Protein 6MAP (pdb70)

Nearest PDB structures (foldseek):
  5lne-assembly2_B  TM=9.848E-01  e=2.081E-30  Escherichia coli
  6aro-assembly2_B  TM=9.997E-01  e=7.967E-30  Escherichia coli UTI89
  6arn-assembly1_A  TM=9.936E-01  e=3.396E-29  Escherichia coli UTI89
  6aox-assembly1_A  TM=9.928E-01  e=3.091E-27  Escherichia coli UTI89
  4css-assembly1_A  TM=9.173E-01  e=1.723E-18  Escherichia coli K-12

Radius of gyration: 15.9 Å; Cα contacts (8 Å, |Δi|>4): 421; chains: 1; bounding box: 47×29×43 Å

Solvent-accessible surface area: 7370 Å² total; per-residue (Å²): 32,15,0,23,22,94,64,43,96,80,22,35,50,35,95,30,38,0,104,3,106,14,92,87,77,1,96,89,88,74,66,5,80,1,40,0,24,129,28,0,21,0,27,1,64,139,9,71,119,136,28,21,4,50,0,15,0,42,108,45,0,36,17,7,68,86,9,152,73,19,133,14,41,0,59,0,28,122,66,80,30,96,8,65,4,94,76,80,12,44,76,17,66,2,0,71,108,105,68,61,74,0,32,0,66,0,76,0,50,21,65,113,82,78,11,0,122,59,54,38,32,0,0,96,0,59,2,70,12,56,13,77,89,85,81,3,81,60,101,109,3,25,0,19,0,16,0,84,41,49,0,59,32,108

Secondary structure (DSSP, 8-state):
-EEEETT-S-BSSEEEEEEE---SB--TTPPEEEEGGGTEEEE-SS-TTTT-EEEEE-TT-EE-GGGTT-EEEEEETTEEEEES-SS----EEE--SS-EE--EEEEEE----EEE-TTSEEEEEEEEEE-SSTT---EEEEEEEEESS-EE--

Structure (mmCIF, N/CA/C/O backbone):
data_6MAP
#
_entry.id   6MAP
#
_cell.length_a   57.118
_cell.length_b   57.118
_cell.length_c   121.292
_cell.angle_alpha   90.00
_cell.angle_beta   90.00
_cell.angle_gamma   90.00
#
_symmetry.space_group_name_H-M   'P 43 21 2'
#
loop_
_entity.id
_entity.type
_entity.pdbx_description
1 polymer 'Fimbrial adhesin FmlD'
2 non-polymer 'SULFATE ION'
3 non-polymer "2'-(beta-D-galactopyranosyloxy)-5-nitro[1,1'-biphenyl]-3-carboxylic acid"
4 non-polymer GLYCEROL
5 water water
#
loop_
_atom_site.group_PDB
_atom_site.id
_atom_site.type_symbol
_atom_site.label_atom_id
_atom_site.label_alt_id
_atom_site.label_comp_id
_atom_site.label_asym_id
_atom_site.label_entity_id
_atom_site.label_seq_id
_atom_site.pdbx_PDB_ins_code
_atom_site.Cartn_x
_atom_site.Cartn_y
_atom_site.Cartn_z
_atom_site.occupancy
_atom_site.B_iso_or_equiv
_atom_site.auth_seq_id
_atom_site.auth_comp_id
_atom_site.auth_asym_id
_atom_site.auth_atom_id
_atom_site.pdbx_PDB_model_num
ATOM 1 N N . PHE A 1 1 ? 28.377 2.537 -26.720 1.00 8.36 1 PHE B N 1
ATOM 2 C CA . PHE A 1 1 ? 27.209 1.764 -26.299 1.00 7.75 1 PHE B CA 1
ATOM 3 C C . PHE A 1 1 ? 26.333 2.646 -25.429 1.00 7.13 1 PHE B C 1
ATOM 4 O O . PHE A 1 1 ? 26.852 3.361 -24.579 1.00 8.46 1 PHE B O 1
ATOM 12 N N . SER A 1 2 ? 25.025 2.600 -25.640 1.00 7.44 2 SER B N 1
ATOM 13 C CA . SER A 1 2 ? 24.109 3.449 -24.882 1.00 7.87 2 SER B CA 1
ATOM 14 C C . SER A 1 2 ? 22.779 2.771 -24.681 1.00 6.50 2 SER B C 1
ATOM 15 O O . SER A 1 2 ? 22.387 1.909 -25.462 1.00 6.93 2 SER B O 1
ATOM 18 N N . CYS A 1 3 ? 22.063 3.225 -23.654 1.00 6.91 3 CYS B N 1
ATOM 19 C CA . CYS A 1 3 ? 20.710 2.768 -23.390 1.00 7.53 3 CYS B CA 1
ATOM 20 C C . CYS A 1 3 ? 19.828 3.963 -23.083 1.00 6.69 3 CYS B C 1
ATOM 21 O O . CYS A 1 3 ? 20.322 5.054 -22.786 1.00 7.58 3 CYS B O 1
ATOM 24 N N . ASN A 1 4 ? 18.525 3.751 -23.112 1.00 7.12 4 ASN B N 1
ATOM 25 C CA . ASN A 1 4 ? 17.616 4.710 -22.525 1.00 7.06 4 ASN B CA 1
ATOM 26 C C . ASN A 1 4 ? 16.464 3.994 -21.855 1.00 7.64 4 ASN B C 1
ATOM 27 O O . ASN A 1 4 ? 16.268 2.776 -22.025 1.00 7.14 4 ASN B O 1
ATOM 32 N N . VAL A 1 5 ? 15.728 4.767 -21.066 1.00 7.23 5 VAL B N 1
ATOM 33 C CA . VAL A 1 5 ? 14.600 4.272 -20.298 1.00 7.33 5 VAL B CA 1
ATOM 34 C C . VAL A 1 5 ? 13.369 5.034 -20.744 1.00 7.57 5 VAL B C 1
ATOM 35 O O . VAL A 1 5 ? 13.334 6.270 -20.681 1.00 7.17 5 VAL B O 1
ATOM 39 N N . ASP A 1 6 ? 12.381 4.302 -21.235 1.00 7.74 6 ASP B N 1
ATOM 40 C CA . ASP A 1 6 ? 11.167 4.903 -21.768 1.00 8.16 6 ASP B CA 1
ATOM 41 C C . ASP A 1 6 ? 11.474 5.991 -22.805 1.00 8.02 6 ASP B C 1
ATOM 42 O O . ASP A 1 6 ? 10.720 6.959 -22.944 1.00 8.89 6 ASP B O 1
ATOM 47 N N . GLY A 1 7 ? 12.564 5.815 -23.550 1.00 8.65 7 GLY B N 1
ATOM 48 C CA . GLY A 1 7 ? 12.917 6.746 -24.608 1.00 8.59 7 GLY B CA 1
ATOM 49 C C . GLY A 1 7 ? 13.472 8.078 -24.142 1.00 8.90 7 GLY B C 1
ATOM 50 O O . GLY A 1 7 ? 13.393 9.070 -24.872 1.00 10.01 7 GLY B O 1
ATOM 51 N N . GLY A 1 8 ? 14.050 8.109 -22.944 1.00 7.83 8 GLY B N 1
ATOM 52 C CA . GLY A 1 8 ? 14.603 9.330 -22.388 1.00 8.10 8 GLY B CA 1
ATOM 53 C C . GLY A 1 8 ? 16.033 9.573 -22.840 1.00 7.43 8 GLY B C 1
ATOM 54 O O . GLY A 1 8 ? 16.447 9.151 -23.919 1.00 8.15 8 GLY B O 1
ATOM 55 N N . SER A 1 9 ? 16.798 10.251 -21.999 1.00 8.34 9 SER B N 1
ATOM 56 C CA . SER A 1 9 ? 18.186 10.563 -22.311 1.00 8.07 9 SER B CA 1
ATOM 57 C C . SER A 1 9 ? 19.041 9.306 -22.418 1.00 7.69 9 SER B C 1
ATOM 58 O O . SER A 1 9 ? 18.735 8.260 -21.832 1.00 8.30 9 SER B O 1
ATOM 61 N N . SER A 1 10 ? 20.117 9.420 -23.181 1.00 7.59 10 SER B N 1
ATOM 62 C CA . SER A 1 10 ? 21.021 8.299 -23.371 1.00 8.49 10 SER B CA 1
ATOM 63 C C . SER A 1 10 ? 21.895 8.079 -22.146 1.00 9.06 10 SER B C 1
ATOM 64 O O . SER A 1 10 ? 22.311 9.029 -21.475 1.00 12.11 10 SER B O 1
ATOM 67 N N . ILE A 1 11 ? 22.165 6.812 -21.858 1.00 7.25 11 ILE B N 1
ATOM 68 C CA . ILE A 1 11 ? 22.853 6.395 -20.652 1.00 8.37 11 ILE B CA 1
ATOM 69 C C . ILE A 1 11 ? 23.999 5.478 -21.048 1.00 8.29 11 ILE B C 1
ATOM 70 O O . ILE A 1 11 ? 23.782 4.453 -21.697 1.00 8.07 11 ILE B O 1
ATOM 75 N N . GLY A 1 12 ? 25.213 5.831 -20.644 1.00 8.66 12 GLY B N 1
ATOM 76 C CA . GLY A 1 12 ? 26.381 5.049 -21.005 1.00 10.49 12 GLY B CA 1
ATOM 77 C C . GLY A 1 12 ? 26.992 4.307 -19.828 1.00 9.15 12 GLY B C 1
ATOM 78 O O . GLY A 1 12 ? 27.869 3.464 -20.022 1.00 9.42 12 GLY B O 1
ATOM 79 N N . ALA A 1 13 ? 26.534 4.621 -18.615 1.00 8.93 13 ALA B N 1
ATOM 80 C CA . ALA A 1 13 ? 27.029 4.001 -17.396 1.00 8.30 13 ALA B CA 1
ATOM 81 C C . ALA A 1 13 ? 26.229 4.573 -16.256 1.00 8.82 13 ALA B C 1
ATOM 82 O O . ALA A 1 13 ? 25.500 5.542 -16.434 1.00 9.57 13 ALA B O 1
ATOM 84 N N . GLY A 1 14 ? 26.374 3.979 -15.083 1.00 8.06 14 GLY B N 1
ATOM 85 C CA . GLY A 1 14 ? 25.813 4.569 -13.884 1.00 8.51 14 GLY B CA 1
ATOM 86 C C . GLY A 1 14 ? 24.460 4.019 -13.514 1.00 7.42 14 GLY B C 1
ATOM 87 O O . GLY A 1 14 ? 24.015 2.994 -14.037 1.00 7.57 14 GLY B O 1
ATOM 88 N N . THR A 1 15 ? 23.810 4.718 -12.591 1.00 8.22 15 THR B N 1
ATOM 89 C CA . THR A 1 15 ? 22.589 4.247 -11.954 1.00 7.67 15 THR B CA 1
ATOM 90 C C . THR A 1 15 ? 21.376 4.983 -12.485 1.00 8.16 15 THR B C 1
ATOM 91 O O . THR A 1 15 ? 21.367 6.216 -12.543 1.00 9.70 15 THR B O 1
ATOM 95 N N . THR A 1 16 ? 20.349 4.235 -12.863 1.00 7.46 16 THR B N 1
ATOM 96 C CA . THR A 1 16 ? 19.126 4.814 -13.385 1.00 7.28 16 THR B CA 1
ATOM 97 C C . THR A 1 16 ? 17.935 4.108 -12.784 1.00 7.28 16 THR B C 1
ATOM 98 O O . THR A 1 16 ? 17.917 2.881 -12.690 1.00 8.19 16 THR B O 1
ATOM 102 N N . SER A 1 17 ? 16.935 4.880 -12.373 1.00 7.73 17 SER B N 1
ATOM 103 C CA . SER A 1 17 ? 15.675 4.295 -11.954 1.00 8.32 17 SER B CA 1
ATOM 104 C C . SER A 1 17 ? 14.818 3.939 -13.151 1.00 8.32 17 SER B C 1
ATOM 105 O O . SER A 1 17 ? 14.816 4.633 -14.171 1.00 9.37 17 SER B O 1
ATOM 108 N N . VAL A 1 18 ? 14.088 2.838 -13.022 1.00 8.03 18 VAL B N 1
ATOM 109 C CA . VAL A 1 18 ? 13.201 2.359 -14.065 1.00 7.83 18 VAL B CA 1
ATOM 110 C C . VAL A 1 18 ? 11.855 2.128 -13.423 1.00 7.79 18 VAL B C 1
ATOM 111 O O . VAL A 1 18 ? 11.738 1.325 -12.499 1.00 8.54 18 VAL B O 1
ATOM 115 N N . TYR A 1 19 ? 10.847 2.850 -13.894 1.00 8.25 19 TYR B N 1
ATOM 116 C CA . TYR A 1 19 ? 9.535 2.833 -13.258 1.00 8.48 19 TYR B CA 1
ATOM 117 C C . TYR A 1 19 ? 8.592 1.909 -14.010 1.00 9.41 19 TYR B C 1
ATOM 118 O O . TYR A 1 19 ? 8.426 2.026 -15.231 1.00 10.06 19 TYR B O 1
ATOM 127 N N . VAL A 1 20 ? 7.997 0.970 -13.280 1.00 9.04 20 VAL B N 1
ATOM 128 C CA . VAL A 1 20 ? 7.200 -0.074 -13.893 1.00 9.14 20 VAL B CA 1
ATOM 129 C C . VAL A 1 20 ? 5.756 -0.007 -13.411 1.00 10.92 20 VAL B C 1
ATOM 130 O O . VAL A 1 20 ? 5.449 0.589 -12.375 1.00 11.90 20 VAL B O 1
ATOM 134 N N . ASN A 1 21 ? 4.873 -0.615 -14.186 1.00 10.58 21 ASN B N 1
ATOM 135 C CA . ASN A 1 21 ? 3.455 -0.663 -13.862 1.00 11.60 21 ASN B CA 1
ATOM 136 C C . ASN A 1 21 ? 3.043 -2.097 -13.633 1.00 12.82 21 ASN B C 1
ATOM 137 O O . ASN A 1 21 ? 3.176 -2.927 -14.530 1.00 15.18 21 ASN B O 1
ATOM 142 N N . LEU A 1 22 ? 2.553 -2.391 -12.435 1.00 12.98 22 LEU B N 1
ATOM 143 C CA . LEU A 1 22 ? 2.266 -3.763 -12.041 1.00 14.30 22 LEU B CA 1
ATOM 144 C C . LEU A 1 22 ? 0.781 -3.967 -11.806 1.00 16.84 22 LEU B C 1
ATOM 145 O O . LEU A 1 22 ? 0.067 -3.025 -11.456 1.00 15.42 22 LEU B O 1
ATOM 150 N N . ASP A 1 23 ? 0.315 -5.196 -12.019 1.00 17.64 23 ASP B N 1
ATOM 151 C CA . ASP A 1 23 ? -1.048 -5.561 -11.652 1.00 19.12 23 ASP B CA 1
ATOM 152 C C . ASP A 1 23 ? -1.286 -5.162 -10.204 1.00 17.23 23 ASP B C 1
ATOM 153 O O . ASP A 1 23 ? -0.525 -5.536 -9.320 1.00 16.83 23 ASP B O 1
ATOM 158 N N . PRO A 1 24 ? -2.346 -4.387 -9.961 1.00 16.31 24 PRO B N 1
ATOM 159 C CA . PRO A 1 24 ? -2.562 -3.832 -8.622 1.00 16.35 24 PRO B CA 1
ATOM 160 C C . PRO A 1 24 ? -3.008 -4.867 -7.595 1.00 16.05 24 PRO B C 1
ATOM 161 O O . PRO A 1 24 ? -2.850 -4.634 -6.403 1.00 14.97 24 PRO B O 1
ATOM 165 N N . VAL A 1 25 ? -3.563 -5.985 -8.053 1.00 16.55 25 VAL B N 1
ATOM 166 C CA . VAL A 1 25 ? -4.009 -7.036 -7.148 1.00 17.29 25 VAL B CA 1
ATOM 167 C C . VAL A 1 25 ? -3.510 -8.392 -7.609 1.00 18.84 25 VAL B C 1
ATOM 168 O O . VAL A 1 25 ? -3.663 -8.754 -8.775 1.00 22.41 25 VAL B O 1
ATOM 172 N N . ILE A 1 26 ? -2.901 -9.134 -6.691 1.00 18.52 26 ILE B N 1
ATOM 173 C CA . ILE A 1 26 ? -2.500 -10.503 -6.976 1.00 19.91 26 ILE B CA 1
ATOM 174 C C . ILE A 1 26 ? -3.022 -11.444 -5.900 1.00 20.15 26 ILE B C 1
ATOM 175 O O . ILE A 1 26 ? -3.220 -11.048 -4.755 1.00 21.78 26 ILE B O 1
ATOM 180 N N . GLN A 1 27 ? -3.259 -12.693 -6.283 1.00 21.79 27 GLN B N 1
ATOM 181 C CA . GLN A 1 27 ? -3.784 -13.676 -5.350 1.00 22.63 27 GLN B CA 1
ATOM 182 C C . GLN A 1 27 ? -2.637 -14.429 -4.702 1.00 20.54 27 GLN B C 1
ATOM 183 O O . GLN A 1 27 ? -1.545 -14.508 -5.272 1.00 20.21 27 GLN B O 1
ATOM 189 N N . PRO A 1 28 ? -2.873 -14.976 -3.501 1.00 22.25 28 PRO B N 1
ATOM 190 C CA . PRO A 1 28 ? -1.890 -15.851 -2.861 1.00 21.70 28 PRO B CA 1
ATOM 191 C C . PRO A 1 28 ? -1.464 -16.930 -3.848 1.00 19.26 28 PRO B C 1
ATOM 192 O O . PRO A 1 28 ? -2.316 -17.525 -4.503 1.00 19.95 28 PRO B O 1
ATOM 196 N N . GLY A 1 29 ? -0.160 -17.149 -3.978 1.00 20.26 29 GLY B N 1
ATOM 197 C CA . GLY A 1 29 ? 0.351 -18.150 -4.894 1.00 17.61 29 GLY B CA 1
ATOM 198 C C . GLY A 1 29 ? 0.627 -17.614 -6.285 1.00 18.21 29 GLY B C 1
ATOM 199 O O . GLY A 1 29 ? 1.100 -18.345 -7.152 1.00 19.58 29 GLY B O 1
ATOM 200 N N . GLN A 1 30 ? 0.328 -16.335 -6.501 1.00 16.73 30 GLN B N 1
ATOM 201 C CA . GLN A 1 30 ? 0.567 -15.687 -7.786 1.00 17.70 30 GLN B CA 1
ATOM 202 C C . GLN A 1 30 ? 1.838 -14.839 -7.721 1.00 15.25 30 GLN B C 1
ATOM 203 O O . GLN A 1 30 ? 2.137 -14.247 -6.690 1.00 18.09 30 GLN B O 1
ATOM 209 N N . ASN A 1 31 ? 2.585 -14.798 -8.819 1.00 15.38 31 ASN B N 1
ATOM 210 C CA . ASN A 1 31 ? 3.804 -13.994 -8.887 1.00 12.40 31 ASN B CA 1
ATOM 211 C C . ASN A 1 31 ? 3.576 -12.676 -9.602 1.00 12.73 31 ASN B C 1
ATOM 212 O O . ASN A 1 31 ? 2.660 -12.549 -10.416 1.00 18.63 31 ASN B O 1
ATOM 217 N N . LEU A 1 32 ? 4.431 -11.706 -9.319 1.00 11.09 32 LEU B N 1
ATOM 218 C CA . LEU A 1 32 ? 4.476 -10.495 -10.118 1.00 12.21 32 LEU B CA 1
ATOM 219 C C . LEU A 1 32 ? 5.436 -10.703 -11.275 1.00 11.10 32 LEU B C 1
ATOM 220 O O . LEU A 1 32 ? 6.489 -11.316 -11.121 1.00 11.90 32 LEU B O 1
ATOM 225 N N . VAL A 1 33 ? 5.065 -10.207 -12.442 1.00 12.41 33 VAL B N 1
ATOM 226 C CA . VAL A 1 33 ? 5.925 -10.321 -13.606 1.00 13.00 33 VAL B CA 1
ATOM 227 C C . VAL A 1 33 ? 6.303 -8.923 -14.058 1.00 14.75 33 VAL B C 1
ATOM 228 O O . VAL A 1 33 ? 5.437 -8.141 -14.450 1.00 18.26 33 VAL B O 1
ATOM 232 N N . VAL A 1 34 ? 7.589 -8.604 -13.995 1.00 10.82 34 VAL B N 1
ATOM 233 C CA . VAL A 1 34 ? 8.061 -7.285 -14.377 1.00 10.41 34 VAL B CA 1
ATOM 234 C C . VAL A 1 34 ? 8.795 -7.400 -15.701 1.00 9.56 34 VAL B C 1
ATOM 235 O O . VAL A 1 34 ? 9.881 -7.968 -15.762 1.00 9.71 34 VAL B O 1
ATOM 239 N N . ASP A 1 35 ? 8.198 -6.869 -16.765 1.00 10.62 35 ASP B N 1
ATOM 240 C CA . ASP A 1 35 ? 8.786 -6.975 -18.098 1.00 9.44 35 ASP B CA 1
ATOM 241 C C . ASP A 1 35 ? 9.598 -5.726 -18.418 1.00 8.86 35 ASP B C 1
ATOM 242 O O . ASP A 1 35 ? 9.061 -4.720 -18.895 1.00 9.38 35 ASP B O 1
ATOM 247 N N . LEU A 1 36 ? 10.891 -5.792 -18.139 1.00 7.44 36 LEU B N 1
ATOM 248 C CA . LEU A 1 36 ? 11.738 -4.623 -18.303 1.00 8.11 36 LEU B CA 1
ATOM 249 C C . LEU A 1 36 ? 12.060 -4.339 -19.763 1.00 7.86 36 LEU B C 1
ATOM 250 O O . LEU A 1 36 ? 12.531 -3.250 -20.087 1.00 7.84 36 LEU B O 1
ATOM 255 N N . SER A 1 37 ? 11.768 -5.284 -20.657 1.00 7.71 37 SER B N 1
ATOM 256 C CA . SER A 1 37 ? 11.956 -5.044 -22.086 1.00 8.72 37 SER B CA 1
ATOM 257 C C . SER A 1 37 ? 11.055 -3.909 -22.566 1.00 8.72 37 SER B C 1
ATOM 258 O O . SER A 1 37 ? 11.320 -3.291 -23.594 1.00 9.79 37 SER B O 1
ATOM 261 N N . GLN A 1 38 ? 9.988 -3.639 -21.826 1.00 8.92 38 GLN B N 1
ATOM 262 C CA . GLN A 1 38 ? 9.073 -2.558 -22.177 1.00 9.43 38 GLN B CA 1
ATOM 263 C C . GLN A 1 38 ? 9.641 -1.184 -21.843 1.00 9.25 38 GLN B C 1
ATOM 264 O O . GLN A 1 38 ? 9.078 -0.166 -22.261 1.00 11.42 38 GLN B O 1
ATOM 270 N N . HIS A 1 39 ? 10.753 -1.152 -21.116 1.00 7.57 39 HIS B N 1
ATOM 271 C CA . HIS A 1 39 ? 11.280 0.098 -20.571 1.00 8.14 39 HIS B CA 1
ATOM 272 C C . HIS A 1 39 ? 12.711 0.412 -20.974 1.00 7.78 39 HIS B C 1
ATOM 273 O O . HIS A 1 39 ? 13.024 1.559 -21.281 1.00 8.89 39 HIS B O 1
ATOM 280 N N . ILE A 1 40 ? 13.588 -0.582 -20.944 1.00 7.47 40 ILE B N 1
ATOM 281 C CA . ILE A 1 40 ? 15.007 -0.340 -21.175 1.00 7.86 40 ILE B CA 1
ATOM 282 C C . ILE A 1 40 ? 15.370 -0.839 -22.558 1.00 6.99 40 ILE B C 1
ATOM 283 O O . ILE A 1 40 ? 15.094 -1.991 -22.896 1.00 7.81 40 ILE B O 1
ATOM 288 N N . SER A 1 41 ? 15.974 0.028 -23.365 1.00 7.28 41 SER B N 1
ATOM 289 C CA . SER A 1 41 ? 16.486 -0.364 -24.682 1.00 7.43 41 SER B CA 1
ATOM 290 C C . SER A 1 41 ? 17.912 0.119 -24.810 1.00 7.63 41 SER B C 1
ATOM 291 O O . SER A 1 41 ? 18.268 1.166 -24.267 1.00 7.88 41 SER B O 1
ATOM 294 N N . CYS A 1 42 ? 18.728 -0.626 -25.552 1.00 7.33 42 CYS B N 1
ATOM 295 C CA . CYS A 1 42 ? 20.124 -0.266 -25.743 1.00 6.83 42 CYS B CA 1
ATOM 296 C C . CYS A 1 42 ? 20.536 -0.452 -27.196 1.00 7.54 42 CYS B C 1
ATOM 297 O O . CYS A 1 42 ? 19.850 -1.125 -27.970 1.00 8.21 42 CYS B O 1
ATOM 300 N N . TRP A 1 43 ? 21.666 0.137 -27.559 1.00 7.26 43 TRP B N 1
ATOM 301 C CA . TRP A 1 43 ? 22.132 0.042 -28.934 1.00 7.33 43 TRP B CA 1
ATOM 302 C C . TRP A 1 43 ? 23.631 0.256 -28.983 1.00 6.74 43 TRP B C 1
ATOM 303 O O . TRP A 1 43 ? 24.248 0.771 -28.053 1.00 7.22 43 TRP B O 1
ATOM 314 N N . ASN A 1 44 ? 24.203 -0.158 -30.106 1.00 7.11 44 ASN B N 1
ATOM 315 C CA . ASN A 1 44 ? 25.594 0.096 -30.434 1.00 7.01 44 ASN B CA 1
ATOM 316 C C . ASN A 1 44 ? 25.678 1.466 -31.103 1.00 7.48 44 ASN B C 1
ATOM 317 O O . ASN A 1 44 ? 24.846 1.805 -31.951 1.00 8.39 44 ASN B O 1
ATOM 322 N N . ASP A 1 45 ? 26.655 2.266 -30.696 1.00 7.67 45 ASP B N 1
ATOM 323 C CA . ASP A 1 45 ? 26.705 3.658 -31.139 1.00 8.31 45 ASP B CA 1
ATOM 324 C C . ASP A 1 45 ? 27.280 3.871 -32.535 1.00 9.56 45 ASP B C 1
ATOM 325 O O . ASP A 1 45 ? 27.190 4.979 -33.085 1.00 11.23 45 ASP B O 1
ATOM 330 N N . TYR A 1 46 ? 27.841 2.815 -33.121 1.00 8.78 46 TYR B N 1
ATOM 331 C CA . TYR A 1 46 ? 28.340 2.878 -34.491 1.00 10.77 46 TYR B CA 1
ATOM 332 C C . TYR A 1 46 ? 27.354 2.267 -35.479 1.00 9.63 46 TYR B C 1
ATOM 333 O O . TYR A 1 46 ? 27.227 2.736 -36.621 1.00 11.55 46 TYR B O 1
ATOM 342 N N . GLY A 1 47 ? 26.681 1.200 -35.065 1.00 9.84 47 GLY B N 1
ATOM 343 C CA . GLY A 1 47 ? 25.862 0.423 -35.972 1.00 9.87 47 GLY B CA 1
ATOM 344 C C . GLY A 1 47 ? 26.690 -0.536 -36.806 1.00 8.35 47 GLY B C 1
ATOM 345 O O . GLY A 1 47 ? 27.920 -0.509 -36.782 1.00 9.19 47 GLY B O 1
ATOM 346 N N . GLY A 1 48 ? 25.996 -1.383 -37.552 1.00 8.76 48 GLY B N 1
ATOM 347 C CA . GLY A 1 48 ? 26.639 -2.345 -38.427 1.00 9.65 48 GLY B CA 1
ATOM 348 C C . GLY A 1 48 ? 27.507 -3.359 -37.701 1.00 8.57 48 GLY B C 1
ATOM 349 O O . GLY A 1 48 ? 28.388 -3.981 -38.318 1.00 8.60 48 GLY B O 1
ATOM 350 N N . TRP A 1 49 ? 27.265 -3.547 -36.403 1.00 8.70 49 TRP B N 1
ATOM 351 C CA . TRP A 1 49 ? 28.035 -4.500 -35.615 1.00 7.49 49 TRP B CA 1
ATOM 352 C C . TRP A 1 49 ? 29.511 -4.149 -35.645 1.00 7.60 49 TRP B C 1
ATOM 353 O O . TRP A 1 49 ? 30.368 -5.016 -35.491 1.00 9.10 49 TRP B O 1
ATOM 3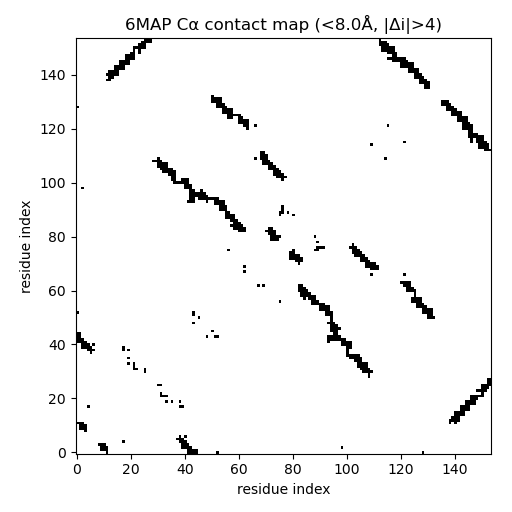64 N N . TYR A 1 50 ? 29.807 -2.870 -35.824 1.00 8.83 50 TYR B N 1
ATOM 365 C CA . TYR A 1 50 ? 31.167 -2.383 -35.705 1.00 8.41 50 TYR B CA 1
ATOM 366 C C . TYR A 1 50 ? 31.476 -2.161 -34.225 1.00 7.52 50 TYR B C 1
ATOM 367 O O . TYR A 1 50 ? 30.752 -1.438 -33.542 1.00 7.92 50 TYR B O 1
ATOM 376 N N . ASP A 1 51 ? 32.546 -2.778 -33.739 1.00 8.51 51 ASP B N 1
ATOM 377 C CA . ASP A 1 51 ? 32.883 -2.743 -32.311 1.00 8.26 51 ASP B CA 1
ATOM 378 C C . ASP A 1 51 ? 31.699 -3.230 -31.474 1.00 7.14 51 ASP B C 1
ATOM 379 O O . ASP A 1 51 ? 31.151 -2.509 -30.631 1.00 7.74 51 ASP B O 1
ATOM 384 N N . THR A 1 52 ? 31.321 -4.471 -31.721 1.00 6.70 52 THR B N 1
ATOM 385 C CA . THR A 1 52 ? 30.144 -5.046 -31.103 1.00 7.08 52 THR B CA 1
ATOM 386 C C . THR A 1 52 ? 30.238 -5.034 -29.579 1.00 6.81 52 THR B C 1
ATOM 387 O O . THR A 1 52 ? 31.284 -5.288 -28.992 1.00 7.46 52 THR B O 1
ATOM 391 N N . ASP A 1 53 ? 29.116 -4.695 -28.957 1.00 7.16 53 ASP B N 1
ATOM 392 C CA . ASP A 1 53 ? 29.012 -4.595 -27.510 1.00 6.97 53 ASP B CA 1
ATOM 393 C C . ASP A 1 53 ? 28.580 -5.921 -26.906 1.00 7.21 53 ASP B C 1
ATOM 394 O O . ASP A 1 53 ? 27.730 -6.614 -27.464 1.00 7.74 53 ASP B O 1
ATOM 399 N N . HIS A 1 54 ? 29.162 -6.266 -25.759 1.00 6.74 54 HIS B N 1
ATOM 400 C CA . HIS A 1 54 ? 28.863 -7.523 -25.084 1.00 7.07 54 HIS B CA 1
ATOM 401 C C . HIS A 1 54 ? 28.339 -7.202 -23.705 1.00 7.35 54 HIS B C 1
ATOM 402 O O . HIS A 1 54 ? 29.045 -6.623 -22.893 1.00 7.52 54 HIS B O 1
ATOM 409 N N . ILE A 1 55 ? 27.102 -7.592 -23.449 1.00 7.15 55 ILE B N 1
ATOM 410 C CA . ILE A 1 55 ? 26.369 -7.149 -22.271 1.00 7.15 55 ILE B CA 1
ATOM 411 C C . ILE A 1 55 ? 25.963 -8.340 -21.422 1.00 6.85 55 ILE B C 1
ATOM 412 O O . ILE A 1 55 ? 25.411 -9.310 -21.940 1.00 7.37 55 ILE B O 1
ATOM 417 N N . ASN A 1 56 ? 26.200 -8.273 -20.117 1.00 6.76 56 ASN B N 1
ATOM 418 C CA . ASN A 1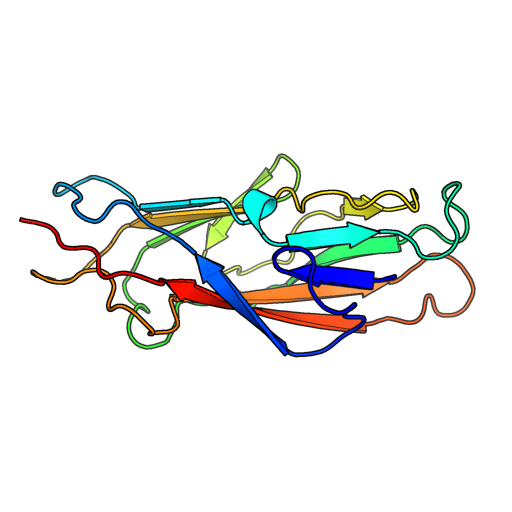 56 ? 25.698 -9.317 -19.234 1.00 7.10 56 ASN B CA 1
ATOM 419 C C . ASN A 1 56 ? 25.218 -8.705 -17.937 1.00 6.46 56 ASN B C 1
ATOM 420 O O . ASN A 1 56 ? 25.573 -7.570 -17.609 1.00 7.53 56 ASN B O 1
ATOM 425 N N . LEU A 1 57 ? 24.385 -9.442 -17.211 1.00 6.69 57 LEU B N 1
ATOM 426 C CA . LEU A 1 57 ? 24.010 -9.028 -15.865 1.00 7.67 57 LEU B CA 1
ATOM 427 C C . LEU A 1 57 ? 24.934 -9.682 -14.850 1.00 7.55 57 LEU B C 1
ATOM 428 O O . LEU A 1 57 ? 25.598 -10.688 -15.129 1.00 7.39 57 LEU B O 1
ATOM 433 N N . VAL A 1 58 ? 24.967 -9.100 -13.660 1.00 7.29 58 VAL B N 1
ATOM 434 C CA . VAL A 1 58 ? 26.076 -9.309 -12.760 1.00 7.80 58 VAL B CA 1
ATOM 435 C C . VAL A 1 58 ? 25.663 -9.907 -11.428 1.00 7.50 58 VAL B C 1
ATOM 436 O O . VAL A 1 58 ? 24.678 -9.485 -10.810 1.00 7.24 58 VAL B O 1
ATOM 440 N N . GLN A 1 59 ? 26.442 -10.892 -10.998 1.00 8.02 59 GLN B N 1
ATOM 441 C CA . GLN A 1 59 ? 26.302 -11.487 -9.679 1.00 8.24 59 GLN B CA 1
ATOM 442 C C . GLN A 1 59 ? 26.230 -10.388 -8.625 1.00 8.34 59 GLN B C 1
ATOM 443 O O . GLN A 1 59 ? 27.012 -9.439 -8.649 1.00 8.68 59 GLN B O 1
ATOM 449 N N . GLY A 1 60 ? 25.277 -10.523 -7.710 1.00 8.33 60 GLY B N 1
ATOM 450 C CA . GLY A 1 60 ? 25.047 -9.524 -6.680 1.00 8.42 60 GLY B CA 1
ATOM 451 C C . GLY A 1 60 ? 23.807 -8.688 -6.928 1.00 7.80 60 GLY B C 1
ATOM 452 O O . GLY A 1 60 ? 23.344 -8.000 -6.016 1.00 8.61 60 GLY B O 1
ATOM 453 N N . SER A 1 61 ? 23.282 -8.714 -8.154 1.00 7.35 61 SER B N 1
ATOM 454 C CA . SER A 1 61 ? 21.977 -8.122 -8.424 1.00 7.47 61 SER B CA 1
ATOM 455 C C . SER A 1 61 ? 20.986 -8.748 -7.452 1.00 7.77 61 SER B C 1
ATOM 456 O O . SER A 1 61 ? 20.965 -9.970 -7.289 1.00 8.25 61 SER B O 1
ATOM 459 N N . ALA A 1 62 ? 20.169 -7.921 -6.809 1.00 8.06 62 ALA B N 1
ATOM 460 C CA . ALA A 1 62 ? 19.445 -8.376 -5.626 1.00 8.80 62 ALA B CA 1
ATOM 461 C C . ALA A 1 62 ? 18.111 -7.680 -5.442 1.00 7.38 62 ALA B C 1
ATOM 462 O O . ALA A 1 62 ? 17.838 -6.647 -6.051 1.00 7.61 62 ALA B O 1
ATOM 464 N N . PHE A 1 63 ? 17.278 -8.242 -4.578 1.00 8.50 63 PHE B N 1
ATOM 465 C CA . PHE A 1 63 ? 16.090 -7.524 -4.153 1.00 8.55 63 PHE B CA 1
ATOM 466 C C . PHE A 1 63 ? 16.483 -6.342 -3.286 1.00 8.60 63 PHE B C 1
ATOM 467 O O . PHE A 1 63 ? 17.546 -6.328 -2.672 1.00 9.34 63 PHE B O 1
ATOM 475 N N . ALA A 1 64 ? 15.619 -5.338 -3.254 1.00 8.77 64 ALA B N 1
ATOM 476 C CA . ALA A 1 64 ? 15.694 -4.301 -2.250 1.00 9.04 64 ALA B CA 1
ATOM 477 C C . ALA A 1 64 ? 15.693 -4.93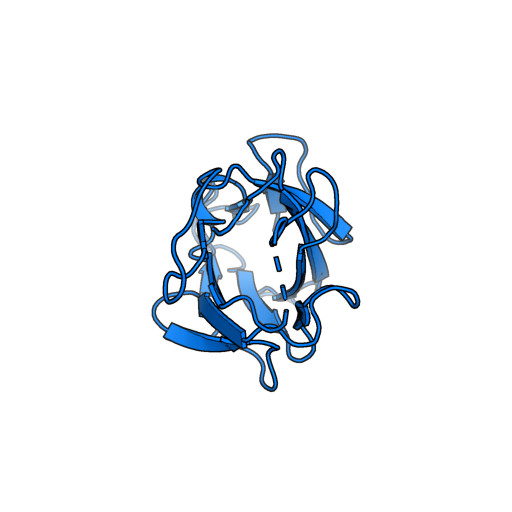5 -0.864 1.00 10.71 64 ALA B C 1
ATOM 478 O O . ALA A 1 64 ? 15.076 -5.980 -0.664 1.00 11.08 64 ALA B O 1
ATOM 480 N N . GLY A 1 65 ? 16.388 -4.300 0.083 1.00 11.99 65 GLY B N 1
ATOM 481 C CA . GLY A 1 65 ? 16.453 -4.787 1.453 1.00 12.67 65 GLY B CA 1
ATOM 482 C C . GLY A 1 65 ? 15.096 -5.142 2.041 1.00 12.54 65 GLY B C 1
ATOM 483 O O . GLY A 1 65 ? 14.952 -6.170 2.704 1.00 15.21 65 GLY B O 1
ATOM 484 N N . SER A 1 66 ? 14.100 -4.301 1.792 1.00 13.42 66 SER B N 1
ATOM 485 C CA . SER A 1 66 ? 12.757 -4.536 2.316 1.00 14.72 66 SER B CA 1
ATOM 486 C C . SER A 1 66 ? 12.150 -5.832 1.785 1.00 13.89 66 SER B C 1
ATOM 487 O O . SER A 1 66 ? 11.288 -6.432 2.431 1.00 15.66 66 SER B O 1
ATOM 489 N N . LEU A 1 67 ? 12.601 -6.261 0.611 1.00 11.60 67 LEU B N 1
ATOM 490 C CA . LEU A 1 67 ? 12.035 -7.434 -0.040 1.00 11.99 67 LEU B CA 1
ATOM 491 C C . LEU A 1 67 ? 12.994 -8.619 -0.013 1.00 11.24 67 LEU B C 1
ATOM 492 O O . LEU A 1 67 ? 12.870 -9.535 -0.819 1.00 11.07 67 LEU B O 1
ATOM 497 N N . GLN A 1 68 ? 13.936 -8.618 0.925 1.00 12.34 68 GLN B N 1
ATOM 498 C CA . GLN A 1 68 ? 14.968 -9.656 0.956 1.00 14.83 68 GLN B CA 1
ATOM 499 C C . GLN A 1 68 ? 14.415 -11.078 1.083 1.00 12.41 68 GLN B C 1
ATOM 500 O O . GLN A 1 68 ? 15.042 -12.036 0.636 1.00 14.02 68 GLN B O 1
ATOM 506 N N . SER A 1 69 ? 13.237 -11.215 1.683 1.00 12.49 69 SER B N 1
ATOM 507 C CA . SER A 1 69 ? 12.636 -12.530 1.856 1.00 11.24 69 SER B CA 1
ATOM 508 C C . SER A 1 69 ? 11.935 -13.045 0.606 1.00 11.09 69 SER B C 1
ATOM 509 O O . SER A 1 69 ? 11.571 -14.218 0.536 1.00 12.79 69 SER B O 1
ATOM 512 N N . TYR A 1 70 ? 11.727 -12.175 -0.375 1.00 9.80 70 TYR B N 1
ATOM 513 C CA . TYR A 1 70 ? 11.032 -12.584 -1.584 1.00 10.11 70 TYR B CA 1
ATOM 514 C C . TYR A 1 70 ? 11.878 -13.567 -2.393 1.00 9.72 70 TYR B C 1
ATOM 515 O O . TYR A 1 70 ? 13.095 -13.604 -2.258 1.00 11.77 70 TYR B O 1
ATOM 524 N N . LYS A 1 71 ? 11.213 -14.363 -3.221 1.00 10.38 71 LYS B N 1
ATOM 525 C CA . LYS A 1 71 ? 11.895 -15.279 -4.133 1.00 9.91 71 LYS B CA 1
ATOM 526 C C . LYS A 1 71 ? 11.736 -14.753 -5.550 1.00 9.36 71 LYS B C 1
ATOM 527 O O . LYS A 1 71 ? 10.784 -14.041 -5.860 1.00 9.77 71 LYS B O 1
ATOM 533 N N . GLY A 1 72 ? 12.677 -15.082 -6.420 1.00 9.53 72 GLY B N 1
ATOM 534 C CA . GLY A 1 72 ? 12.600 -14.561 -7.765 1.00 9.55 72 GLY B CA 1
ATOM 535 C C . GLY A 1 72 ? 13.331 -15.386 -8.796 1.00 8.11 72 GLY B C 1
ATOM 536 O O . GLY A 1 72 ? 14.239 -16.150 -8.481 1.00 8.21 72 GLY B O 1
ATOM 537 N N . SER A 1 73 ? 12.900 -15.222 -10.038 1.00 9.19 73 SER B N 1
ATOM 538 C CA . SER A 1 73 ? 13.644 -15.704 -11.197 1.00 8.44 73 SER B CA 1
ATOM 539 C C . SER A 1 73 ? 13.816 -14.544 -12.154 1.00 8.56 73 SER B C 1
ATOM 540 O O . SER A 1 73 ? 12.910 -13.734 -12.325 1.00 11.60 73 SER B O 1
ATOM 543 N N . LEU A 1 74 ? 14.997 -14.457 -12.748 1.00 8.01 74 LEU B N 1
ATOM 544 C CA . LEU A 1 74 ? 15.321 -13.386 -13.662 1.00 7.89 74 LEU B CA 1
ATOM 545 C C . LEU A 1 74 ? 15.570 -13.993 -15.032 1.00 7.90 74 LEU B C 1
ATOM 546 O O . LEU A 1 74 ? 16.421 -14.877 -15.188 1.00 8.67 74 LEU B O 1
ATOM 551 N N . TYR A 1 75 ? 14.814 -13.519 -16.009 1.00 8.22 75 TYR B N 1
ATOM 552 C CA . TYR A 1 75 ? 14.987 -13.911 -17.396 1.00 8.81 75 TYR B CA 1
ATOM 553 C C . TYR A 1 75 ? 15.903 -12.919 -18.091 1.00 7.79 75 TYR B C 1
ATOM 554 O O . TYR A 1 75 ? 15.657 -11.704 -18.060 1.00 7.92 75 TYR B O 1
ATOM 563 N N . TRP A 1 76 ? 16.953 -13.434 -18.724 1.00 7.49 76 TRP B N 1
ATOM 564 C CA . TRP A 1 76 ? 17.867 -12.620 -19.517 1.00 7.25 76 TRP B CA 1
ATOM 565 C C . TRP A 1 76 ? 18.270 -13.365 -20.765 1.00 7.59 76 TRP B C 1
ATOM 566 O O . TRP A 1 76 ? 18.869 -14.440 -20.686 1.00 8.11 76 TRP B O 1
ATOM 577 N N . ASN A 1 77 ? 17.925 -12.791 -21.909 1.00 7.62 77 ASN B N 1
ATOM 578 C CA . ASN A 1 77 ? 18.438 -13.261 -23.190 1.00 7.94 77 ASN B CA 1
ATOM 579 C C . ASN A 1 77 ? 18.315 -14.772 -23.344 1.00 10.45 77 ASN B C 1
ATOM 580 O O . ASN A 1 77 ? 19.313 -15.470 -23.520 1.00 10.69 77 ASN B O 1
ATOM 585 N N . ASN A 1 78 ? 17.082 -15.256 -23.222 1.00 10.93 78 ASN B N 1
ATOM 586 C CA . ASN A 1 78 ? 16.739 -16.659 -23.473 1.00 13.34 78 ASN B CA 1
ATOM 587 C C . ASN A 1 78 ? 17.010 -17.637 -22.339 1.00 15.11 78 ASN B C 1
ATOM 588 O O . ASN A 1 78 ? 16.740 -18.833 -22.479 1.00 19.12 78 ASN B O 1
ATOM 593 N N . VAL A 1 79 ? 17.527 -17.148 -21.220 1.00 10.21 79 VAL B N 1
ATOM 594 C CA . VAL A 1 79 ? 17.848 -18.019 -20.102 1.00 9.52 79 VAL B CA 1
ATOM 595 C C . VAL A 1 79 ? 17.250 -17.452 -18.816 1.00 9.04 79 VAL B C 1
ATOM 596 O O . VAL A 1 79 ? 17.132 -16.231 -18.676 1.00 8.93 79 VAL B O 1
ATOM 600 N N . THR A 1 80 ? 16.866 -18.324 -17.884 1.00 8.08 80 THR B N 1
ATOM 601 C CA . THR A 1 80 ? 16.304 -17.881 -16.610 1.00 8.58 80 THR B CA 1
ATOM 602 C C . THR A 1 80 ? 17.213 -18.284 -15.462 1.00 8.82 80 THR B C 1
ATOM 603 O O . THR A 1 80 ? 17.694 -19.422 -15.426 1.00 9.67 80 THR B O 1
ATOM 607 N N . TYR A 1 81 ? 17.437 -17.338 -14.545 1.00 8.52 81 TYR B N 1
ATOM 608 C CA . TYR A 1 81 ? 18.342 -17.478 -13.409 1.00 9.27 81 TYR B CA 1
ATOM 609 C C . TYR A 1 81 ? 17.592 -17.240 -12.111 1.00 9.78 81 TYR B C 1
ATOM 610 O O . TYR A 1 81 ? 16.718 -16.382 -12.051 1.00 9.59 81 TYR B O 1
ATOM 619 N N . PRO A 1 82 ? 17.957 -17.957 -11.045 1.00 8.55 82 PRO B N 1
ATOM 620 C CA . PRO A 1 82 ? 17.379 -17.590 -9.750 1.00 8.83 82 PRO B CA 1
ATOM 621 C C . PRO A 1 82 ? 17.869 -16.203 -9.341 1.00 9.42 82 PRO B C 1
ATOM 622 O O . PRO A 1 82 ? 18.976 -15.793 -9.699 1.00 9.50 82 PRO B O 1
ATOM 626 N N . PHE A 1 83 ? 17.030 -15.489 -8.602 1.00 9.41 83 PHE B N 1
ATOM 627 C CA . PHE A 1 83 ? 17.312 -14.121 -8.190 1.00 8.90 83 PHE B CA 1
ATOM 628 C C . PHE A 1 83 ? 17.180 -14.064 -6.666 1.00 9.80 83 PHE B C 1
ATOM 629 O O . PHE A 1 83 ? 16.212 -14.584 -6.115 1.00 11.21 83 PHE B O 1
ATOM 637 N N . PRO A 1 84 ? 18.141 -13.450 -5.963 1.00 8.93 84 PRO B N 1
ATOM 638 C CA . PRO A 1 84 ? 19.275 -12.660 -6.459 1.00 8.90 84 PRO B CA 1
ATOM 639 C C . PRO A 1 84 ? 20.252 -13.461 -7.298 1.00 8.56 84 PRO B C 1
ATOM 640 O O . PRO A 1 84 ? 20.393 -14.673 -7.134 1.00 9.57 84 PRO B O 1
ATOM 644 N N . LEU A 1 85 ? 20.947 -12.773 -8.192 1.00 7.86 85 LEU B N 1
ATOM 645 C CA . LEU A 1 85 ? 21.944 -13.440 -9.022 1.00 8.15 85 LEU B CA 1
ATOM 646 C C . LEU A 1 85 ? 23.153 -13.829 -8.201 1.00 8.75 85 LEU B C 1
ATOM 647 O O . LEU A 1 85 ? 23.788 -12.983 -7.571 1.00 9.33 85 LEU B O 1
ATOM 652 N N . THR A 1 86 ? 23.480 -15.115 -8.221 1.00 9.74 86 THR B N 1
ATOM 653 C CA . THR A 1 86 ? 24.693 -15.587 -7.565 1.00 11.01 86 THR B CA 1
ATOM 654 C C . THR A 1 86 ? 25.773 -15.949 -8.580 1.00 11.09 86 THR B C 1
ATOM 655 O O . THR A 1 86 ? 26.856 -16.387 -8.200 1.00 13.06 86 THR B O 1
ATOM 659 N N . THR A 1 87 ? 25.465 -15.763 -9.862 1.00 9.52 87 THR B N 1
ATOM 660 C CA . THR A 1 87 ? 26.437 -15.857 -10.947 1.00 10.28 87 THR B CA 1
ATOM 661 C C . THR A 1 87 ? 26.148 -14.719 -11.901 1.00 9.00 87 THR B C 1
ATOM 662 O O . THR A 1 87 ? 25.087 -14.102 -11.839 1.00 9.35 87 THR B O 1
ATOM 666 N N . ASN A 1 88 ? 27.083 -14.434 -12.793 1.00 9.36 88 ASN B N 1
ATOM 667 C CA . ASN A 1 88 ? 26.769 -13.557 -13.904 1.00 8.46 88 ASN B CA 1
ATOM 668 C C . ASN A 1 88 ? 25.850 -14.312 -14.855 1.00 9.84 88 ASN B C 1
ATOM 669 O O . ASN A 1 88 ? 25.716 -15.535 -14.765 1.00 10.95 88 ASN B O 1
ATOM 674 N N . THR A 1 89 ? 25.213 -13.590 -15.766 1.00 8.78 89 THR B N 1
ATOM 675 C CA . THR A 1 89 ? 24.396 -14.221 -16.789 1.00 8.39 89 THR B CA 1
ATOM 676 C C . THR A 1 89 ? 25.195 -14.406 -18.070 1.00 8.22 89 THR B C 1
ATOM 677 O O . THR A 1 89 ? 26.333 -13.947 -18.190 1.00 8.76 89 THR B O 1
ATOM 681 N N . ASN A 1 90 ? 24.557 -15.046 -19.040 1.00 7.24 90 ASN B N 1
ATOM 682 C CA . ASN A 1 90 ? 25.074 -15.117 -20.392 1.00 8.47 90 ASN B CA 1
ATOM 683 C C . ASN A 1 90 ? 25.242 -13.720 -20.978 1.00 7.94 90 ASN B C 1
ATOM 684 O O . ASN A 1 90 ? 24.692 -12.722 -20.472 1.00 7.71 90 ASN B O 1
ATOM 689 N N . VAL A 1 91 ? 25.997 -13.670 -22.068 1.00 7.67 91 VAL B N 1
ATOM 690 C CA . VAL A 1 91 ? 26.311 -12.431 -22.756 1.00 8.42 91 VAL B CA 1
ATOM 691 C C . VAL A 1 91 ? 25.381 -12.221 -23.945 1.00 8.02 91 VAL B C 1
ATOM 692 O O . VAL A 1 91 ? 25.156 -13.133 -24.751 1.00 8.94 91 VAL B O 1
ATOM 696 N N . LEU A 1 92 ? 24.845 -11.009 -24.041 1.00 7.24 92 LEU B N 1
ATOM 697 C CA . LEU A 1 92 ? 24.053 -10.558 -25.171 1.00 7.44 92 LEU B 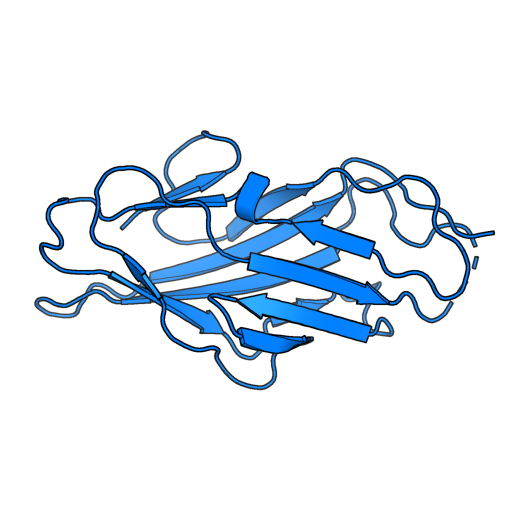CA 1
ATOM 698 C C . LEU A 1 92 ? 24.910 -9.621 -26.013 1.00 7.21 92 LEU B C 1
ATOM 699 O O . LEU A 1 92 ? 25.508 -8.685 -25.488 1.00 7.38 92 LEU B O 1
ATOM 704 N N . ASP A 1 93 ? 24.997 -9.893 -27.313 1.00 7.19 93 ASP B N 1
ATOM 705 C CA . ASP A 1 93 ? 25.760 -9.043 -28.216 1.00 7.48 93 ASP B CA 1
ATOM 706 C C . ASP A 1 93 ? 24.860 -8.029 -28.893 1.00 7.84 93 ASP B C 1
ATOM 707 O O . ASP A 1 93 ? 23.791 -8.382 -29.390 1.00 8.44 93 ASP B O 1
ATOM 712 N N . ILE A 1 94 ? 25.304 -6.775 -28.906 1.00 6.94 94 ILE B N 1
ATOM 713 C CA . ILE A 1 94 ? 24.528 -5.673 -29.456 1.00 7.35 94 ILE B CA 1
ATOM 714 C C . ILE A 1 94 ? 25.375 -4.918 -30.463 1.00 7.92 94 ILE B C 1
ATOM 715 O O . ILE A 1 94 ? 26.475 -4.466 -30.155 1.00 7.83 94 ILE B O 1
ATOM 720 N N . GLY A 1 95 ? 24.843 -4.786 -31.675 1.00 7.41 95 GLY B N 1
ATOM 721 C CA . GLY A 1 95 ? 25.595 -4.198 -32.769 1.00 7.83 95 GLY B CA 1
ATOM 722 C C . GLY A 1 95 ? 24.820 -3.263 -33.669 1.00 7.79 95 GLY B C 1
ATOM 723 O O . GLY A 1 95 ? 25.418 -2.525 -34.446 1.00 8.48 95 GLY B O 1
ATOM 724 N N A ASP A 1 96 ? 23.495 -3.309 -33.610 0.61 8.32 96 ASP B N 1
ATOM 725 N N B ASP A 1 96 ? 23.497 -3.279 -33.545 0.39 8.42 96 ASP B N 1
ATOM 726 C CA A ASP A 1 96 ? 22.695 -2.398 -34.418 0.61 10.85 96 ASP B CA 1
ATOM 727 C CA B ASP A 1 96 ? 22.612 -2.437 -34.343 0.39 10.94 96 ASP B CA 1
ATOM 728 C C A ASP A 1 96 ? 22.566 -1.061 -33.706 0.61 9.70 96 ASP B C 1
ATOM 729 C C B ASP A 1 96 ? 22.459 -1.066 -33.687 0.39 9.77 96 ASP B C 1
ATOM 730 O O A ASP A 1 96 ? 22.618 -0.982 -32.473 0.61 9.56 96 ASP B O 1
ATOM 731 O O B ASP A 1 96 ? 22.389 -0.967 -32.461 0.39 9.58 96 ASP B O 1
ATOM 740 N N . LYS A 1 97 ? 22.403 -0.009 -34.493 1.00 10.33 97 LYS B N 1
ATOM 741 C CA . LYS A 1 97 ? 22.185 1.321 -33.958 1.00 10.91 97 LYS B CA 1
ATOM 742 C C . LYS A 1 97 ? 20.729 1.507 -33.544 1.00 10.05 97 LYS B C 1
ATOM 743 O O . LYS A 1 97 ? 20.429 2.330 -32.691 1.00 11.30 97 LYS B O 1
ATOM 749 N N . THR A 1 98 ? 19.827 0.742 -34.148 1.00 9.92 98 THR B N 1
ATOM 750 C CA . THR A 1 98 ? 18.425 0.793 -33.766 1.00 12.23 98 THR B CA 1
ATOM 751 C C . THR A 1 98 ? 18.266 0.204 -32.367 1.00 11.69 98 THR B C 1
ATOM 752 O O . THR A 1 98 ? 18.709 -0.914 -32.113 1.00 11.83 98 THR B O 1
ATOM 756 N N . PRO A 1 99 ? 17.641 0.956 -31.451 1.00 12.84 99 PRO B N 1
ATOM 757 C CA . PRO A 1 99 ? 17.495 0.452 -30.077 1.00 11.87 99 PRO B CA 1
ATOM 758 C C . PRO A 1 99 ? 16.845 -0.937 -29.979 1.00 13.45 99 PRO B C 1
ATOM 759 O O . PRO A 1 99 ? 15.858 -1.219 -30.669 1.00 15.95 99 PRO B O 1
ATOM 763 N N . MET A 1 100 ? 17.434 -1.793 -29.146 1.00 11.37 100 MET B N 1
ATOM 764 C CA . MET A 1 100 ? 16.951 -3.149 -28.881 1.00 13.14 100 MET B CA 1
ATOM 765 C C . MET A 1 100 ? 16.380 -3.156 -27.471 1.00 9.85 100 MET B C 1
ATOM 766 O O . MET A 1 100 ? 17.097 -2.854 -26.524 1.00 8.98 100 MET B O 1
ATOM 771 N N . PRO A 1 101 ? 15.094 -3.495 -27.314 1.00 8.81 101 PRO B N 1
ATOM 772 C CA . PRO A 1 101 ? 14.594 -3.693 -25.949 1.00 8.63 101 PRO B CA 1
ATOM 773 C C . PRO A 1 101 ? 15.431 -4.761 -25.253 1.00 8.29 101 PRO B C 1
ATOM 774 O O . PRO A 1 101 ? 15.747 -5.797 -25.842 1.00 10.38 101 PRO B O 1
ATOM 778 N N . LEU A 1 102 ? 15.825 -4.523 -24.014 1.00 7.43 102 LEU B N 1
ATOM 779 C CA . LEU A 1 102 ? 16.596 -5.537 -23.315 1.00 8.28 102 LEU B CA 1
ATOM 780 C C . LEU A 1 102 ? 15.720 -6.742 -23.011 1.00 7.91 102 LEU B C 1
ATOM 781 O O . LEU A 1 102 ? 14.611 -6.589 -22.515 1.00 8.75 102 LEU B O 1
ATOM 786 N N . PRO A 1 103 ? 16.224 -7.951 -23.302 1.00 8.01 103 PRO B N 1
ATOM 787 C CA . PRO A 1 103 ? 15.440 -9.169 -23.098 1.00 8.40 103 PRO B CA 1
ATOM 788 C C . PRO A 1 103 ? 15.518 -9.577 -21.634 1.00 8.41 103 PRO B C 1
ATOM 789 O O . PRO A 1 103 ? 16.223 -10.524 -21.272 1.00 7.88 103 PRO B O 1
ATOM 793 N N . LEU A 1 104 ? 14.796 -8.827 -20.805 1.00 7.86 104 LEU B N 1
ATOM 794 C CA . LEU A 1 104 ? 14.961 -8.848 -19.359 1.00 8.24 104 LEU B CA 1
ATOM 795 C C . LEU A 1 104 ? 13.607 -8.805 -18.667 1.0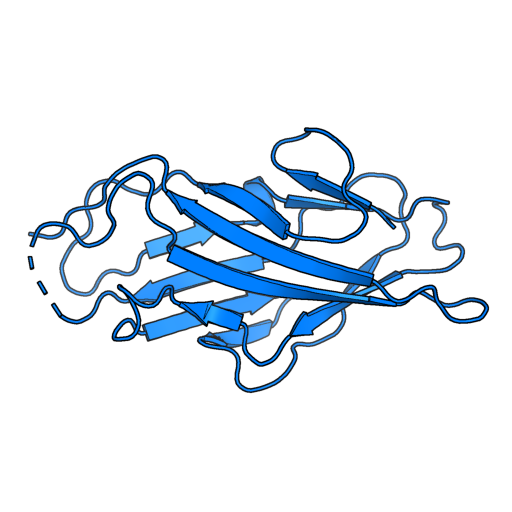0 8.37 104 LEU B C 1
ATOM 796 O O . LEU A 1 104 ? 12.834 -7.866 -18.863 1.00 8.32 104 LEU B O 1
ATOM 801 N N . LYS A 1 105 ? 13.316 -9.832 -17.869 1.00 7.49 105 LYS B N 1
ATOM 802 C CA . LYS A 1 105 ? 12.087 -9.882 -17.083 1.00 7.76 105 LYS B CA 1
ATOM 803 C C . LYS A 1 105 ? 12.392 -10.408 -15.700 1.00 8.27 105 LYS B C 1
ATOM 804 O O . LYS A 1 105 ? 13.328 -11.188 -15.515 1.00 9.52 105 LYS B O 1
ATOM 810 N N . LEU A 1 106 ? 11.613 -9.969 -14.720 1.00 7.72 106 LEU B N 1
ATOM 811 C CA . LEU A 1 106 ? 11.769 -10.451 -13.355 1.00 8.70 106 LEU B CA 1
ATOM 812 C C . LEU A 1 106 ? 10.455 -11.034 -12.865 1.00 9.61 106 LEU B C 1
ATOM 813 O O . LEU A 1 106 ? 9.416 -10.392 -12.977 1.00 12.41 106 LEU B O 1
ATOM 818 N N . TYR A 1 107 ? 10.513 -12.251 -12.333 1.00 8.35 107 TYR B N 1
ATOM 819 C CA . TYR A 1 107 ? 9.347 -12.939 -11.783 1.00 9.07 107 TYR B CA 1
ATOM 820 C C . TYR A 1 107 ? 9.509 -12.967 -10.281 1.00 8.95 107 TYR B C 1
ATOM 821 O O . TYR A 1 107 ? 10.503 -13.470 -9.784 1.00 9.62 107 TYR B O 1
ATOM 830 N N . ILE A 1 108 ? 8.540 -12.419 -9.556 1.00 8.36 108 ILE B N 1
ATOM 831 C CA . ILE A 1 108 ? 8.718 -12.187 -8.127 1.00 7.93 108 ILE B CA 1
ATOM 832 C C . ILE A 1 108 ? 7.651 -12.885 -7.306 1.00 8.34 108 ILE B C 1
ATOM 833 O O . ILE A 1 108 ? 6.462 -12.703 -7.550 1.00 9.20 108 ILE B O 1
ATOM 838 N N . THR A 1 109 ? 8.087 -13.675 -6.331 1.00 7.70 109 THR B N 1
ATOM 839 C CA . THR A 1 109 ? 7.183 -14.331 -5.407 1.00 8.63 109 THR B CA 1
ATOM 840 C C . THR A 1 109 ? 7.267 -13.636 -4.058 1.00 8.60 109 THR B C 1
ATOM 841 O O . THR A 1 109 ? 8.286 -13.695 -3.390 1.00 9.68 109 THR B O 1
ATOM 845 N N . PRO A 1 110 ? 6.185 -12.963 -3.649 1.00 10.32 110 PRO B N 1
ATOM 846 C CA . PRO A 1 110 ? 6.198 -12.322 -2.337 1.00 10.77 110 PRO B CA 1
ATOM 847 C C . PRO A 1 110 ? 6.214 -13.378 -1.235 1.00 14.40 110 PRO B C 1
ATOM 848 O O . PRO A 1 110 ? 5.572 -14.430 -1.359 1.00 16.72 110 PRO B O 1
ATOM 852 N N . VAL A 1 111 ? 6.976 -13.111 -0.187 1.00 14.81 111 VAL B N 1
ATOM 853 C CA . VAL A 1 111 ? 7.029 -13.971 0.983 1.00 17.30 111 VAL B CA 1
ATOM 854 C C . VAL A 1 111 ? 6.977 -13.083 2.211 1.00 18.73 111 VAL B C 1
ATOM 855 O O . VAL A 1 111 ? 7.714 -12.102 2.298 1.00 19.95 111 VAL B O 1
ATOM 859 N N . GLY A 1 112 ? 6.111 -13.427 3.159 1.00 21.48 112 GLY B N 1
ATOM 860 C CA . GLY A 1 112 ? 6.008 -12.684 4.403 1.00 24.22 112 GLY B CA 1
ATOM 861 C C . GLY A 1 112 ? 5.114 -11.464 4.289 1.00 30.81 112 GLY B C 1
ATOM 862 O O . GLY A 1 112 ? 4.749 -11.050 3.189 1.00 30.58 112 GLY B O 1
ATOM 863 N N . GLY A 1 116 ? -1.575 -8.090 2.778 1.00 28.13 116 GLY B N 1
ATOM 864 C CA . GLY A 1 116 ? -1.598 -6.645 2.643 1.00 23.87 116 GLY B CA 1
ATOM 865 C C . GLY A 1 116 ? -0.834 -6.156 1.426 1.00 18.10 116 GLY B C 1
ATOM 866 O O . GLY A 1 116 ? -0.960 -6.707 0.335 1.00 19.96 116 GLY B O 1
ATOM 867 N N . VAL A 1 117 ? -0.039 -5.110 1.618 1.00 19.13 117 VAL B N 1
ATOM 868 C CA . VAL A 1 117 ? 0.738 -4.537 0.523 1.00 14.91 117 VAL B CA 1
ATOM 869 C C . VAL A 1 117 ? 1.959 -5.404 0.228 1.00 15.96 117 VAL B C 1
ATOM 870 O O . VAL A 1 117 ? 2.787 -5.636 1.110 1.00 18.68 117 VAL B O 1
ATOM 874 N N . VAL A 1 118 ? 2.067 -5.897 -1.002 1.00 12.17 118 VAL B N 1
ATOM 875 C CA . VAL A 1 118 ? 3.239 -6.688 -1.373 1.00 15.59 118 VAL B CA 1
ATOM 876 C C . VAL A 1 118 ? 4.299 -5.839 -2.072 1.00 12.82 118 VAL B C 1
ATOM 877 O O . VAL A 1 118 ? 5.482 -6.163 -2.020 1.00 13.07 118 VAL B O 1
ATOM 881 N N . ILE A 1 119 ? 3.862 -4.758 -2.713 1.00 11.26 119 ILE B N 1
ATOM 882 C CA . ILE A 1 119 ? 4.763 -3.764 -3.288 1.00 11.95 119 ILE B CA 1
ATOM 883 C C . ILE A 1 119 ? 4.189 -2.386 -2.993 1.00 11.65 119 ILE B C 1
ATOM 884 O O . ILE A 1 119 ? 3.024 -2.124 -3.289 1.00 11.96 119 ILE B O 1
ATOM 889 N N . LYS A 1 120 ? 5.015 -1.514 -2.420 1.00 11.98 120 LYS B N 1
ATOM 890 C CA . LYS A 1 120 ? 4.620 -0.134 -2.153 1.00 13.02 120 LYS B CA 1
ATOM 891 C C . LYS A 1 120 ? 4.973 0.733 -3.344 1.00 13.44 120 LYS B C 1
ATOM 892 O O . LYS A 1 120 ? 6.086 0.652 -3.864 1.00 13.47 120 LYS B O 1
ATOM 898 N N . ALA A 1 121 ? 4.028 1.556 -3.778 1.00 13.54 121 ALA B N 1
ATOM 899 C CA . ALA A 1 121 ? 4.301 2.510 -4.837 1.00 13.08 121 ALA B CA 1
ATOM 900 C C . ALA A 1 121 ? 5.519 3.338 -4.449 1.00 11.46 121 ALA B C 1
ATOM 901 O O . ALA A 1 121 ? 5.615 3.823 -3.318 1.00 11.59 121 ALA B O 1
ATOM 903 N N . GLY A 1 122 ? 6.462 3.470 -5.373 1.00 11.08 122 GLY B N 1
ATOM 904 C CA . GLY A 1 122 ? 7.618 4.315 -5.160 1.00 11.63 122 GLY B CA 1
ATOM 905 C C . GLY A 1 122 ? 8.827 3.672 -4.507 1.00 11.37 122 GLY B C 1
ATOM 906 O O . GLY A 1 122 ? 9.886 4.289 -4.476 1.00 13.63 122 GLY B O 1
ATOM 907 N N . GLU A 1 123 ? 8.691 2.459 -3.974 1.00 11.55 123 GLU B N 1
ATOM 908 C CA . GLU A 1 123 ? 9.831 1.811 -3.336 1.00 12.04 123 GLU B CA 1
ATOM 909 C C . GLU A 1 123 ? 10.646 1.037 -4.360 1.00 10.23 123 GLU B C 1
ATOM 910 O O . GLU A 1 123 ? 10.130 0.560 -5.370 1.00 10.56 123 GLU B O 1
ATOM 916 N N . VAL A 1 124 ? 11.934 0.934 -4.097 1.00 9.67 124 VAL B N 1
ATOM 917 C CA . VAL A 1 124 ? 12.773 0.097 -4.931 1.00 9.27 124 VAL B CA 1
ATOM 918 C C . VAL A 1 124 ? 12.403 -1.363 -4.702 1.00 7.88 124 VAL B C 1
ATOM 919 O O . VAL A 1 124 ? 12.238 -1.808 -3.567 1.00 9.79 124 VAL B O 1
ATOM 923 N N . ILE A 1 125 ? 12.272 -2.096 -5.798 1.00 7.41 125 ILE B N 1
ATOM 924 C CA . ILE A 1 125 ? 11.956 -3.515 -5.774 1.00 8.20 125 ILE B CA 1
ATOM 925 C C . ILE A 1 125 ? 13.215 -4.367 -5.878 1.00 7.20 125 ILE B C 1
ATOM 926 O O . ILE A 1 125 ? 13.376 -5.352 -5.166 1.00 8.66 125 ILE B O 1
ATOM 931 N N . ALA A 1 126 ? 14.083 -3.992 -6.809 1.00 7.56 126 ALA B N 1
ATOM 932 C CA . ALA A 1 126 ? 15.271 -4.771 -7.124 1.00 7.00 126 ALA B CA 1
ATOM 933 C C . ALA A 1 126 ? 16.299 -3.858 -7.745 1.00 6.57 126 ALA B C 1
ATOM 934 O O . ALA A 1 126 ? 15.963 -2.801 -8.293 1.00 7.50 126 ALA B O 1
ATOM 936 N N . ARG A 1 127 ? 17.548 -4.294 -7.665 1.00 6.27 127 ARG B N 1
ATOM 937 C CA . ARG A 1 127 ? 18.665 -3.557 -8.215 1.00 7.36 127 ARG B CA 1
ATOM 938 C C . ARG A 1 127 ? 19.415 -4.518 -9.119 1.00 7.05 127 ARG B C 1
ATOM 939 O O . ARG A 1 127 ? 19.948 -5.531 -8.656 1.00 7.92 127 ARG B O 1
ATOM 947 N N . ILE A 1 128 ? 19.429 -4.216 -10.415 1.00 7.37 128 ILE B N 1
ATOM 948 C CA . ILE A 1 128 ? 19.996 -5.107 -11.412 1.00 7.28 128 ILE B CA 1
ATOM 949 C C . ILE A 1 128 ? 21.249 -4.472 -11.967 1.00 6.92 128 ILE B C 1
ATOM 950 O O . ILE A 1 128 ? 21.209 -3.379 -12.530 1.00 7.72 128 ILE B O 1
ATOM 955 N N . HIS A 1 129 ? 22.375 -5.152 -11.790 1.00 6.70 129 HIS B N 1
ATOM 956 C CA . HIS A 1 129 ? 23.663 -4.646 -12.254 1.00 6.81 129 HIS B CA 1
ATOM 957 C C . HIS A 1 129 ? 23.999 -5.235 -13.610 1.00 6.47 129 HIS B C 1
ATOM 958 O O . HIS A 1 129 ? 23.808 -6.436 -13.838 1.00 6.85 129 HIS B O 1
ATOM 965 N N 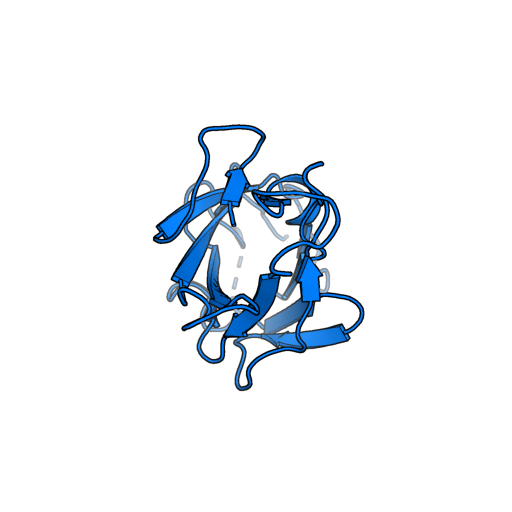. MET A 1 130 ? 24.505 -4.387 -14.498 1.00 6.56 130 MET B N 1
ATOM 966 C CA . MET A 1 130 ? 24.765 -4.762 -15.880 1.00 6.34 130 MET B CA 1
ATOM 967 C C . MET A 1 130 ? 26.165 -4.304 -16.254 1.00 6.80 130 MET B C 1
ATOM 968 O O . MET A 1 130 ? 26.615 -3.224 -15.862 1.00 8.33 130 MET B O 1
ATOM 973 N N . TYR A 1 131 ? 26.862 -5.153 -17.000 1.00 6.24 131 TYR B N 1
ATOM 974 C CA . TYR A 1 131 ? 28.221 -4.881 -17.449 1.00 7.22 131 TYR B CA 1
ATOM 975 C C . TYR A 1 131 ? 28.276 -4.866 -18.967 1.00 6.85 131 TYR B C 1
ATOM 976 O O . TYR A 1 131 ? 27.667 -5.715 -19.626 1.00 7.51 131 TYR B O 1
ATOM 985 N N . LYS A 1 132 ? 29.008 -3.897 -19.507 1.00 6.91 132 LYS B N 1
ATOM 986 C CA . LYS A 1 132 ? 29.252 -3.781 -20.932 1.00 6.93 132 LYS B CA 1
ATOM 987 C C . LYS A 1 132 ? 30.748 -3.775 -21.198 1.00 7.87 132 LYS B C 1
ATOM 988 O O . LYS A 1 132 ? 31.505 -3.084 -20.530 1.00 8.03 132 LYS B O 1
ATOM 994 N N . ILE A 1 133 ? 31.167 -4.540 -22.196 1.00 7.29 133 ILE B N 1
ATOM 995 C CA . ILE A 1 133 ? 32.495 -4.376 -22.757 1.00 7.89 133 ILE B CA 1
ATOM 996 C C . ILE A 1 133 ? 32.356 -4.633 -24.248 1.00 7.40 133 ILE B C 1
ATOM 997 O O . ILE A 1 133 ? 31.602 -5.512 -24.660 1.00 7.35 133 ILE B O 1
ATOM 1002 N N . ALA A 1 134 ? 33.046 -3.833 -25.056 1.00 8.05 134 ALA B N 1
ATOM 1003 C CA . ALA A 1 134 ? 32.961 -3.970 -26.506 1.00 8.04 134 ALA B CA 1
ATOM 1004 C C . ALA A 1 134 ? 34.094 -4.841 -27.047 1.00 8.40 134 ALA B C 1
ATOM 1005 O O . ALA A 1 134 ? 34.588 -5.714 -26.336 1.00 9.45 134 ALA B O 1
ATOM 1007 N N . THR A 1 135 ? 34.491 -4.617 -28.298 1.00 9.15 135 THR B N 1
ATOM 1008 C CA . THR A 1 135 ? 35.343 -5.568 -29.007 1.00 10.26 135 THR B CA 1
ATOM 1009 C C . THR A 1 135 ? 36.737 -5.032 -29.309 1.00 11.48 135 THR B C 1
ATOM 1010 O O . THR A 1 135 ? 37.730 -5.764 -29.205 1.00 14.02 135 THR B O 1
ATOM 1014 N N . LEU A 1 136 ? 36.811 -3.760 -29.668 1.00 10.52 136 LEU B N 1
ATOM 1015 C CA . LEU A 1 136 ? 38.071 -3.176 -30.107 1.00 12.62 136 LEU B CA 1
ATOM 1016 C C . LEU A 1 136 ? 38.786 -2.484 -28.960 1.00 12.45 136 LEU B C 1
ATOM 1017 O O . LEU A 1 136 ? 38.155 -1.937 -28.050 1.00 13.58 136 LEU B O 1
ATOM 1022 N N . GLY A 1 137 ? 40.114 -2.518 -28.999 1.00 16.42 137 GLY B N 1
ATOM 1023 C CA . GLY A 1 137 ? 40.918 -1.887 -27.970 1.00 16.11 137 GLY B CA 1
ATOM 1024 C C . GLY A 1 137 ? 40.638 -2.473 -26.602 1.00 14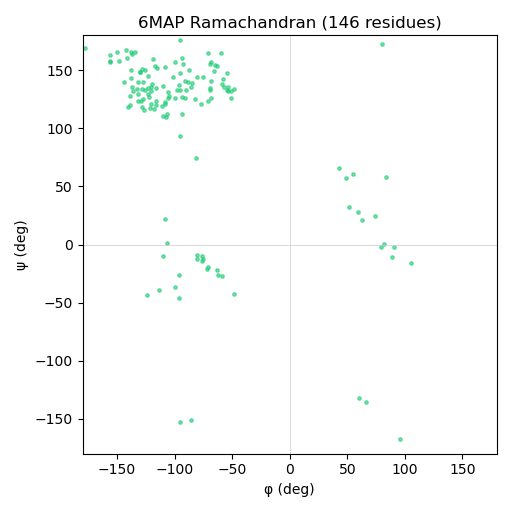.06 137 GLY B C 1
ATOM 1025 O O . GLY A 1 137 ? 40.604 -3.686 -26.442 1.00 14.90 137 GLY B O 1
ATOM 1026 N N . SER A 1 138 ? 40.426 -1.605 -25.618 1.00 15.03 138 SER B N 1
ATOM 1027 C CA . SER A 1 138 ? 40.108 -2.040 -24.261 1.00 13.00 138 SER B CA 1
ATOM 1028 C C . SER A 1 138 ? 38.662 -2.502 -24.132 1.00 12.62 138 SER B C 1
ATOM 1029 O O . SER A 1 138 ? 38.286 -3.120 -23.137 1.00 13.11 138 SER B O 1
ATOM 1032 N N . GLY A 1 139 ? 37.851 -2.175 -25.130 1.00 11.04 139 GLY B N 1
ATOM 1033 C CA . GLY A 1 139 ? 36.425 -2.449 -25.079 1.00 10.38 139 GLY B CA 1
ATOM 1034 C C . GLY A 1 139 ? 35.651 -1.443 -24.248 1.00 9.55 139 GLY B C 1
A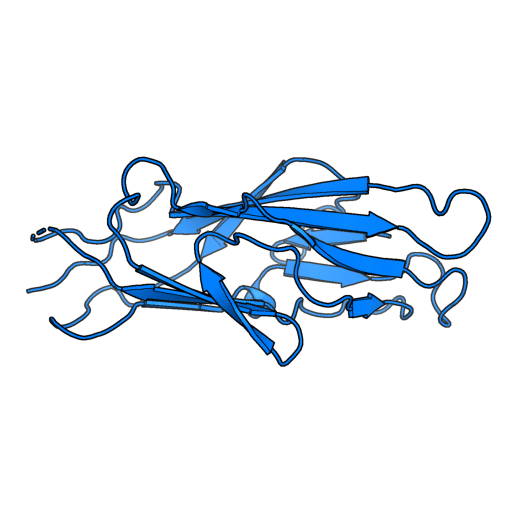TOM 1035 O O . GLY A 1 139 ? 34.426 -1.533 -24.155 1.00 8.70 139 GLY B O 1
ATOM 1036 N N . ASN A 1 140 ? 36.359 -0.487 -23.648 1.00 9.68 140 ASN B N 1
ATOM 1037 C CA . ASN A 1 140 ? 35.736 0.549 -22.818 1.00 10.45 140 ASN B CA 1
ATOM 1038 C C . ASN A 1 140 ? 34.653 0.014 -21.877 1.00 9.25 140 ASN B C 1
ATOM 1039 O O . ASN A 1 140 ? 33.462 0.337 -22.011 1.00 9.18 140 ASN B O 1
ATOM 1044 N N . PRO A 1 141 ? 35.059 -0.816 -20.911 1.00 9.06 141 PRO B N 1
ATOM 1045 C CA . PRO A 1 141 ? 34.083 -1.433 -20.003 1.00 9.15 141 PRO B CA 1
ATOM 1046 C C . PRO A 1 141 ? 33.268 -0.381 -19.254 1.00 8.78 141 PRO B C 1
ATOM 1047 O O . PRO A 1 141 ? 33.798 0.657 -18.845 1.00 9.56 141 PRO B O 1
ATOM 1051 N N . ARG A 1 142 ? 31.983 -0.671 -19.066 1.00 7.82 142 ARG B N 1
ATOM 1052 C CA . ARG A 1 142 ? 31.072 0.238 -18.377 1.00 7.96 142 ARG B CA 1
ATOM 1053 C C . ARG A 1 142 ? 30.177 -0.555 -17.440 1.00 8.24 142 ARG B C 1
ATOM 1054 O O . ARG A 1 142 ? 29.770 -1.671 -17.762 1.00 8.40 142 ARG B O 1
ATOM 1062 N N . ASN A 1 143 ? 29.872 0.025 -16.281 1.00 8.01 143 ASN B N 1
ATOM 1063 C CA . ASN A 1 143 ? 28.963 -0.566 -15.303 1.00 8.10 143 ASN B CA 1
ATOM 1064 C C . ASN A 1 143 ? 27.668 0.231 -15.245 1.00 7.70 143 ASN B C 1
ATOM 1065 O O . ASN A 1 143 ? 27.699 1.471 -15.219 1.00 8.33 143 ASN B O 1
ATOM 1070 N N . PHE A 1 144 ? 26.543 -0.478 -15.199 1.00 7.47 144 PHE B N 1
ATOM 1071 C CA . PHE A 1 144 ? 25.215 0.118 -15.047 1.00 7.32 144 PHE B CA 1
ATOM 1072 C C . PHE A 1 144 ? 24.503 -0.519 -13.863 1.00 6.60 144 PHE B C 1
ATOM 1073 O O . PHE A 1 144 ? 24.692 -1.701 -13.581 1.00 7.25 144 PHE B O 1
ATOM 1081 N N . THR A 1 145 ? 23.634 0.251 -13.226 1.00 6.45 145 THR B N 1
ATOM 1082 C CA . THR A 1 145 ? 22.666 -0.293 -12.289 1.00 6.58 145 THR B CA 1
ATOM 1083 C C . THR A 1 145 ? 21.291 0.204 -12.684 1.00 6.87 145 THR B C 1
ATOM 1084 O O . THR A 1 145 ? 21.115 1.396 -12.946 1.00 7.31 145 THR B O 1
ATOM 1088 N N . TRP A 1 146 ? 20.332 -0.714 -12.707 1.00 6.13 146 TRP B N 1
ATOM 1089 C CA . TRP A 1 146 ? 18.937 -0.407 -12.960 1.00 6.90 146 TRP B CA 1
ATOM 1090 C C . TRP A 1 146 ? 18.186 -0.617 -11.650 1.00 6.95 146 TRP B C 1
ATOM 1091 O O . TRP A 1 146 ? 18.069 -1.744 -11.163 1.00 6.98 146 TRP B O 1
ATOM 1102 N N . ASN A 1 147 ? 17.718 0.476 -11.057 1.00 6.97 147 ASN B N 1
ATOM 1103 C CA . ASN A 1 147 ? 16.924 0.404 -9.833 1.00 7.42 147 ASN B CA 1
ATOM 1104 C C . ASN A 1 147 ? 15.460 0.373 -10.210 1.00 7.16 147 ASN B C 1
ATOM 1105 O O . ASN A 1 147 ? 14.933 1.343 -10.755 1.00 8.04 147 ASN B O 1
ATOM 1110 N N . ILE A 1 148 ? 14.811 -0.756 -9.969 1.00 7.57 148 ILE B N 1
ATOM 1111 C CA . ILE A 1 148 ? 13.459 -0.980 -10.449 1.00 7.85 148 ILE B CA 1
ATOM 1112 C C . ILE A 1 148 ? 12.464 -0.527 -9.385 1.00 7.58 148 ILE B C 1
ATOM 1113 O O . ILE A 1 148 ? 12.556 -0.948 -8.237 1.00 8.41 148 ILE B O 1
ATOM 1118 N N . ILE A 1 149 ? 11.533 0.342 -9.774 1.00 7.27 149 ILE B N 1
ATOM 1119 C CA . ILE A 1 149 ? 10.573 0.957 -8.851 1.00 9.39 149 ILE B CA 1
ATOM 1120 C C . ILE A 1 149 ? 9.170 0.871 -9.427 1.00 9.53 149 ILE B C 1
ATOM 1121 O O . ILE A 1 149 ? 8.985 1.163 -10.595 1.00 9.23 149 ILE B O 1
ATOM 1126 N N . SER A 1 150 ? 8.173 0.469 -8.631 1.00 10.68 150 SER B N 1
ATOM 1127 C CA . SER A 1 150 ? 6.798 0.439 -9.152 1.00 12.09 150 SER B CA 1
ATOM 1128 C C . SER A 1 150 ? 6.117 1.791 -9.044 1.00 11.63 150 SER B C 1
ATOM 1129 O O . SER A 1 150 ? 6.233 2.473 -8.026 1.00 12.17 150 SER B O 1
ATOM 1132 N N . ASN A 1 151 ? 5.384 2.155 -10.086 1.00 11.04 151 ASN B N 1
ATOM 1133 C CA . ASN A 1 151 ? 4.537 3.336 -10.058 1.00 12.12 151 ASN B CA 1
ATOM 1134 C C . ASN A 1 151 ? 3.328 3.177 -9.166 1.00 13.70 151 ASN B C 1
ATOM 1135 O O . ASN A 1 151 ? 2.692 4.164 -8.797 1.00 14.87 151 ASN B O 1
ATOM 1140 N N . ASN A 1 152 ? 2.971 1.933 -8.866 1.00 11.53 152 ASN B N 1
ATOM 1141 C CA . ASN A 1 152 ? 1.746 1.669 -8.122 1.00 11.57 152 ASN B CA 1
ATOM 1142 C C . ASN A 1 152 ? 1.941 0.605 -7.068 1.00 11.55 152 ASN B C 1
ATOM 1143 O O . ASN A 1 152 ? 2.879 -0.193 -7.125 1.00 12.98 152 ASN B O 1
ATOM 1148 N N A SER A 1 153 ? 1.038 0.588 -6.098 0.44 11.94 153 SER B N 1
ATOM 1149 N N B SER A 1 153 ? 1.053 0.589 -6.084 0.56 11.88 153 SER B N 1
ATOM 1150 C CA A SER A 1 153 ? 1.053 -0.443 -5.080 0.44 12.53 153 SER B CA 1
ATOM 1151 C CA B SER A 1 153 ? 1.099 -0.454 -5.080 0.56 12.47 153 SER B CA 1
ATOM 1152 C C A SER A 1 153 ? 0.455 -1.728 -5.629 0.44 11.52 153 SER B C 1
ATOM 1153 C C B SER A 1 153 ? 0.444 -1.720 -5.604 0.56 11.47 153 SER B C 1
ATOM 1154 O O A SER A 1 153 ? -0.325 -1.709 -6.580 0.44 12.54 153 SER B O 1
ATOM 1155 O O B SER A 1 153 ? -0.379 -1.678 -6.516 0.56 12.51 153 SER B O 1
ATOM 1160 N N . VAL A 1 154 ? 0.828 -2.844 -5.013 1.00 11.31 154 VAL B N 1
ATOM 1161 C CA . VAL A 1 154 ? 0.223 -4.125 -5.324 1.00 11.67 154 VAL B CA 1
ATOM 1162 C C . VAL A 1 154 ? -0.209 -4.724 -4.004 1.00 12.71 154 VAL B C 1
ATOM 1163 O O . VAL A 1 154 ? 0.567 -4.736 -3.054 1.00 12.00 154 VAL B O 1
ATOM 1167 N N . VAL A 1 155 ? -1.455 -5.188 -3.942 1.00 13.39 155 VAL B N 1
ATOM 1168 C CA . VAL A 1 155 ? -1.985 -5.801 -2.734 1.00 15.71 155 VAL B CA 1
ATOM 1169 C C . VAL A 1 155 ? -2.334 -7.255 -2.995 1.00 15.97 155 VAL B C 1
ATOM 1170 O O . VAL A 1 155 ? -2.620 -7.642 -4.121 1.00 16.32 155 VAL B O 1
ATOM 1174 N N . MET A 1 156 ? -2.299 -8.049 -1.932 1.00 18.15 156 MET B N 1
ATOM 1175 C CA . MET A 1 156 ? -2.666 -9.458 -1.994 1.00 20.29 156 MET B CA 1
ATOM 1176 C C . MET A 1 156 ? -3.619 -9.776 -0.848 1.00 24.14 156 MET B C 1
ATOM 1177 O O . MET A 1 156 ? -3.287 -9.546 0.313 1.00 27.17 156 MET B O 1
ATOM 1182 N N . PRO A 1 157 ? -4.811 -10.298 -1.175 1.00 30.39 157 PRO B N 1
ATOM 1183 C CA . PRO A 1 157 ? -5.829 -10.663 -0.181 1.00 31.21 157 PRO B CA 1
ATOM 1184 C C . PRO A 1 157 ? -5.276 -11.581 0.905 1.00 31.85 157 PRO B C 1
ATOM 1185 O O . PRO A 1 157 ? -4.402 -12.396 0.608 1.00 33.95 157 PRO B O 1
#

Foldseek 3Di:
DWKFFQPDDTDDAEEDEHEFAWDQEDEQVAKTKTFQLNTMWDADQPAPCDQKKKKKWAQPWAFDPVQRVKWKWKDFDHDIHTPPHRGIDHIDIHHHRPIGRGRIMMIIGGDDQWRAAAFDFTIKIKMWMATDPDRSPIHIYIYGYGYNHIHGYD

B-factor: mean 13.99, std 7.79, range [6.13, 48.04]

Sequence (154 aa):
FSCNVDGGSSIGAGTTSVYVNLDPVIQPGQNLVVDLSQHISCWNDYGGWYDTDHINLVQGSAFAGSLQSYKGSLYWNNVTYPFPLTTNTNVLDIGDDKTPMPLPLKLYITPVGGVVIKAGEVIARIHMYKIATLGSGNPRNFTWNIISNNSSVVMP